Protein AF-A0A0N1IIB3-F1 (afdb_monomer)

Secondary structure (DSSP, 8-state):
---TTTS-TTTT-S-HHHHHHHHHHHS-HHHHHHHHHHHHHH--HHHHHHHHHHHHHGGGGTTS-HHHHHHHHHHHHHHHHHHSS--PPPPP-PPPPHHHHHHHHHHHHHHHHHHTTS--

Organism: Leptomonas seymouri (NCBI:txid5684)

Foldseek 3Di:
DDDCVVVCVLPPPPCSPVVVVVVLVPDDPVVVVVVVVVCVVVDDVVVVVLVVLCVVQLQLVPVDDPVVSVVVSVVQVVCCVVPVDGPRDDRDPDDDDPVVVVVVVVVVVVVVVVVVVPPD

Sequence (120 aa):
MKQLSKSGTLKGDRSPAKTAAKLYRQLSTPEKKVLEKRAQRVSYPALDAYNRFQKEYAHRFVHLSNKNRQREVAKLWAELKKNGTVKIPKSAKTPKSANHKIKKAAGKVTKAKKVKKTHK

pLDDT: mean 74.05, std 14.13, range [37.84, 90.31]

InterPro domains:
  IPR052695 Kinetoplast-associated DNA-binding [PTHR37564] (1-117)

Structure (mmCIF, N/CA/C/O backbone):
data_AF-A0A0N1IIB3-F1
#
_entry.id   AF-A0A0N1IIB3-F1
#
loop_
_atom_site.group_PDB
_atom_site.id
_atom_site.type_symbol
_atom_site.label_atom_id
_atom_site.label_alt_id
_atom_site.label_comp_id
_atom_site.label_asym_id
_atom_site.label_entity_id
_atom_site.label_seq_id
_atom_site.pdbx_PDB_ins_code
_atom_site.Cartn_x
_atom_site.Cartn_y
_atom_site.Cartn_z
_atom_site.occupancy
_atom_site.B_iso_or_equiv
_atom_site.auth_seq_id
_atom_site.auth_comp_id
_atom_site.auth_asym_id
_atom_site.auth_atom_id
_atom_site.pdbx_PDB_model_num
ATOM 1 N N . MET A 1 1 ? -4.116 4.360 25.523 1.00 53.47 1 MET A N 1
ATOM 2 C CA . MET A 1 1 ? -4.237 3.393 24.403 1.00 53.47 1 MET A CA 1
ATOM 3 C C . MET A 1 1 ? -3.468 2.112 24.722 1.00 53.47 1 MET A C 1
ATOM 5 O O . MET A 1 1 ? -2.254 2.074 24.541 1.00 53.47 1 MET A O 1
ATOM 9 N N . LYS A 1 2 ? -4.145 1.072 25.231 1.00 59.25 2 LYS A N 1
ATOM 10 C CA . LYS A 1 2 ? -3.525 -0.247 25.461 1.00 59.25 2 LYS A CA 1
ATOM 11 C C . LYS A 1 2 ? -3.234 -0.904 24.103 1.00 59.25 2 LYS A C 1
ATOM 13 O O . LYS A 1 2 ? -4.132 -1.041 23.279 1.00 59.25 2 LYS A O 1
ATOM 18 N N . GLN A 1 3 ? -1.980 -1.271 23.836 1.00 63.19 3 GLN A N 1
ATOM 19 C CA . GLN A 1 3 ? -1.632 -2.024 22.626 1.00 63.19 3 GLN A CA 1
ATOM 20 C C . GLN A 1 3 ? -2.104 -3.467 22.777 1.00 63.19 3 GLN A C 1
ATOM 22 O O . GLN A 1 3 ? -1.510 -4.201 23.557 1.00 63.19 3 GLN A O 1
ATOM 27 N N . LEU A 1 4 ? -3.104 -3.870 21.988 1.00 66.88 4 LEU A N 1
ATOM 28 C CA . LEU A 1 4 ? -3.676 -5.226 22.007 1.00 66.88 4 LEU A CA 1
ATOM 29 C C . LEU A 1 4 ? -2.629 -6.335 21.803 1.00 66.88 4 LEU A C 1
ATOM 31 O O . LEU A 1 4 ? -2.764 -7.422 22.358 1.00 66.88 4 LEU A O 1
ATOM 35 N N . SER A 1 5 ? -1.563 -6.052 21.045 1.00 63.50 5 SER A N 1
ATOM 36 C CA . SER A 1 5 ? -0.432 -6.969 20.857 1.00 63.50 5 SER A CA 1
ATOM 37 C C . SER A 1 5 ? 0.455 -7.106 22.097 1.00 63.50 5 SER A C 1
ATOM 39 O O . SER A 1 5 ? 1.009 -8.174 22.327 1.00 63.50 5 SER A O 1
ATOM 41 N N . LYS A 1 6 ? 0.584 -6.048 22.908 1.00 67.25 6 LYS A N 1
ATOM 42 C CA . LYS A 1 6 ? 1.390 -6.046 24.140 1.00 67.25 6 LYS A CA 1
ATOM 43 C C . LYS A 1 6 ? 0.597 -6.486 25.365 1.00 67.25 6 LYS A C 1
ATOM 45 O O . LYS A 1 6 ? 1.179 -7.012 26.301 1.00 67.25 6 LYS A O 1
ATOM 50 N N . SER A 1 7 ? -0.718 -6.288 25.366 1.00 68.50 7 SER A N 1
ATOM 51 C CA . SER A 1 7 ? -1.592 -6.656 26.483 1.00 68.50 7 SER A CA 1
ATOM 52 C C . SER A 1 7 ? -1.993 -8.133 26.491 1.00 68.50 7 SER A C 1
ATOM 54 O O . SER A 1 7 ? -2.776 -8.527 27.347 1.00 68.50 7 SER A O 1
ATOM 56 N N . GLY A 1 8 ? -1.523 -8.941 25.530 1.00 67.44 8 GLY A N 1
ATOM 57 C CA . GLY A 1 8 ? -1.809 -10.380 25.464 1.00 67.44 8 GLY A CA 1
ATOM 58 C C . GLY A 1 8 ? -3.288 -10.728 25.262 1.00 67.44 8 GLY A C 1
ATOM 59 O O . GLY A 1 8 ? -3.647 -11.894 25.292 1.00 67.44 8 GLY A O 1
ATOM 60 N N . THR A 1 9 ? -4.150 -9.742 25.014 1.00 68.44 9 THR A N 1
ATOM 61 C CA . THR A 1 9 ? -5.617 -9.889 24.997 1.00 68.44 9 THR A CA 1
ATOM 62 C C . THR A 1 9 ? -6.117 -10.721 23.816 1.00 68.44 9 THR A C 1
ATOM 64 O O . THR A 1 9 ? -7.232 -11.219 23.834 1.00 68.44 9 THR A O 1
ATOM 67 N N . LEU A 1 10 ? -5.284 -10.867 22.785 1.00 69.38 10 LEU A N 1
ATOM 68 C CA . LEU A 1 10 ? -5.540 -11.704 21.611 1.00 69.38 10 LEU A CA 1
ATOM 69 C C . LEU A 1 10 ? -4.805 -13.055 21.683 1.00 69.38 10 LEU A C 1
ATOM 71 O O . LEU A 1 10 ? -4.894 -13.854 20.752 1.00 69.38 10 LEU A O 1
ATOM 75 N N . LYS A 1 11 ? -4.036 -13.312 22.751 1.00 71.69 11 LYS A N 1
ATOM 76 C CA . LYS A 1 11 ? -3.262 -14.545 22.920 1.00 71.69 11 LYS A CA 1
ATOM 77 C C . LYS A 1 11 ? -4.209 -15.658 23.378 1.00 71.69 11 LYS A C 1
ATOM 79 O O . LYS A 1 11 ? -4.815 -15.550 24.435 1.00 71.69 11 LYS A O 1
ATOM 84 N N . GLY A 1 12 ? -4.332 -16.714 22.574 1.00 74.19 12 GLY A N 1
ATOM 85 C CA . GLY A 1 12 ? -5.238 -17.842 22.837 1.00 74.19 12 GLY A CA 1
ATOM 86 C C . GLY A 1 12 ? -6.628 -17.707 22.208 1.00 74.19 12 GLY A C 1
ATOM 87 O O . GLY A 1 12 ? -7.427 -18.635 22.295 1.00 74.19 12 GLY A O 1
ATOM 88 N N . ASP A 1 13 ? -6.914 -16.593 21.531 1.00 79.62 13 ASP A N 1
ATOM 89 C CA . ASP A 1 13 ? -8.152 -16.444 20.772 1.00 79.62 13 ASP A CA 1
ATOM 90 C C . ASP A 1 13 ? -8.103 -17.309 19.499 1.00 79.62 13 ASP A C 1
ATOM 92 O O . ASP A 1 13 ? -7.117 -17.298 18.759 1.00 79.62 13 ASP A O 1
ATOM 96 N N . ARG A 1 14 ? -9.185 -18.046 19.220 1.00 79.69 14 ARG A N 1
ATOM 97 C CA . ARG A 1 14 ? -9.335 -18.837 17.986 1.00 79.69 14 ARG A CA 1
ATOM 98 C C . ARG A 1 14 ? -9.465 -17.950 16.750 1.00 79.69 14 ARG A C 1
ATOM 100 O O . ARG A 1 14 ? -9.160 -18.397 15.647 1.00 79.69 14 ARG A O 1
ATOM 107 N N . SER A 1 15 ? -9.935 -16.709 16.905 1.00 81.75 15 SER A N 1
ATOM 108 C CA . SER A 1 15 ? -10.118 -15.780 15.783 1.00 81.75 15 SER A CA 1
ATOM 109 C C . SER A 1 15 ? -9.670 -14.350 16.115 1.00 81.75 15 SER A C 1
ATOM 111 O O . SER A 1 15 ? -10.477 -13.416 16.086 1.00 81.75 15 SER A O 1
ATOM 113 N N . PRO A 1 16 ? -8.363 -14.133 16.348 1.00 82.06 16 PRO A N 1
ATOM 114 C CA . PRO A 1 16 ? -7.839 -12.863 16.853 1.00 82.06 16 PRO A CA 1
ATOM 115 C C . PRO A 1 16 ? -8.140 -11.682 15.919 1.00 82.06 16 PRO A C 1
ATOM 117 O O . PRO A 1 16 ? -8.376 -10.565 16.376 1.00 82.06 16 PRO A O 1
ATOM 120 N N . ALA A 1 17 ? -8.209 -11.924 14.605 1.00 84.19 17 ALA A N 1
ATOM 121 C CA . ALA A 1 17 ? -8.571 -10.903 13.623 1.00 84.19 17 ALA A CA 1
ATOM 122 C C . ALA A 1 17 ? -10.024 -10.411 13.776 1.00 84.19 17 ALA A C 1
ATOM 124 O O . ALA A 1 17 ? -10.281 -9.211 13.666 1.00 84.19 17 ALA A O 1
ATOM 125 N N . LYS A 1 18 ? -10.977 -11.313 14.059 1.00 86.56 18 LYS A N 1
ATOM 126 C CA . LYS A 1 18 ? -12.394 -10.954 14.243 1.00 86.56 18 LYS A CA 1
ATOM 127 C C . LYS A 1 18 ? -12.584 -10.143 15.522 1.00 86.56 18 LYS A C 1
ATOM 129 O O . LYS A 1 18 ? -13.263 -9.116 15.504 1.00 86.56 18 LYS A O 1
ATOM 134 N N . THR A 1 19 ? -11.938 -10.564 16.604 1.00 84.88 19 THR A N 1
ATOM 135 C CA . THR A 1 19 ? -11.983 -9.873 17.897 1.00 84.88 19 THR A CA 1
ATOM 136 C C . THR A 1 19 ? -11.336 -8.495 17.815 1.00 84.88 19 THR A C 1
ATOM 138 O O . THR A 1 19 ? -11.945 -7.509 18.226 1.00 84.88 19 THR A O 1
ATOM 141 N N . ALA A 1 20 ? -10.161 -8.381 17.187 1.00 85.12 20 ALA A N 1
ATOM 142 C CA . ALA A 1 20 ? -9.519 -7.090 16.948 1.00 85.12 20 ALA A CA 1
ATOM 143 C C . ALA A 1 20 ? -10.398 -6.147 16.106 1.00 85.12 20 ALA A C 1
ATOM 145 O O . ALA A 1 20 ? -10.523 -4.969 16.439 1.00 85.12 20 ALA A O 1
ATOM 146 N N . ALA A 1 21 ? -11.061 -6.654 15.059 1.00 86.75 21 ALA A N 1
ATOM 147 C CA . ALA A 1 21 ? -11.981 -5.857 14.246 1.00 86.75 21 ALA A CA 1
ATOM 148 C C . ALA A 1 21 ? -13.204 -5.374 15.045 1.00 86.75 21 ALA A C 1
ATOM 150 O O . ALA A 1 21 ? -13.624 -4.225 14.891 1.00 86.75 21 ALA A O 1
ATOM 151 N N . LYS A 1 22 ? -13.761 -6.221 15.922 1.00 88.38 22 LYS A N 1
ATOM 152 C CA . LYS A 1 22 ? -14.863 -5.848 16.821 1.00 88.38 22 LYS A CA 1
ATOM 153 C C . LYS A 1 22 ? -14.442 -4.728 17.775 1.00 88.38 22 LYS A C 1
ATOM 155 O O . LYS A 1 22 ? -15.122 -3.706 17.837 1.00 88.38 22 LYS A O 1
ATOM 160 N N . LEU A 1 23 ? -13.297 -4.887 18.439 1.00 87.00 23 LEU A N 1
ATOM 161 C CA . LEU A 1 23 ? -12.747 -3.885 19.358 1.00 87.00 23 LEU A CA 1
ATOM 162 C C . LEU A 1 23 ? -12.455 -2.563 18.642 1.00 87.00 23 LEU A C 1
ATOM 164 O O . LEU A 1 23 ? -12.794 -1.499 19.145 1.00 87.00 23 LEU A O 1
ATOM 168 N N . TYR A 1 24 ? -11.896 -2.619 17.432 1.00 88.50 24 TYR A N 1
ATOM 169 C CA . TYR A 1 24 ? -11.634 -1.423 16.635 1.00 88.50 24 TYR A CA 1
ATOM 170 C C . TYR A 1 24 ? -12.915 -0.650 16.290 1.00 88.50 24 TYR A C 1
ATOM 172 O O . TYR A 1 24 ? -12.935 0.579 16.353 1.00 88.50 24 TYR A O 1
ATOM 180 N N . ARG A 1 25 ? -14.010 -1.347 15.956 1.00 89.44 25 ARG A N 1
ATOM 181 C CA . ARG A 1 25 ? -15.300 -0.699 15.660 1.00 89.44 25 ARG A CA 1
ATOM 182 C C . ARG A 1 25 ? -15.865 0.040 16.873 1.00 89.44 25 ARG A C 1
ATOM 184 O O . ARG A 1 25 ? -16.420 1.120 16.681 1.00 89.44 25 ARG A O 1
ATOM 191 N N . GLN A 1 26 ? -15.664 -0.509 18.071 1.00 90.31 26 GLN A N 1
ATOM 192 C CA . GLN A 1 26 ? -16.119 0.047 19.350 1.00 90.31 26 GLN A CA 1
ATOM 193 C C . GLN A 1 26 ? -15.310 1.263 19.832 1.00 90.31 26 GLN A C 1
ATOM 195 O O . GLN A 1 26 ? -15.769 1.963 20.728 1.00 90.31 26 GLN A O 1
ATOM 200 N N . LEU A 1 27 ? -14.138 1.541 19.249 1.00 88.38 27 LEU A N 1
ATOM 201 C CA . LEU A 1 27 ? -13.350 2.725 19.602 1.00 88.38 27 LEU A CA 1
ATOM 202 C C . LEU A 1 27 ? -14.072 4.022 19.232 1.00 88.38 27 LEU A C 1
ATOM 204 O O . LEU A 1 27 ? -14.720 4.131 18.180 1.00 88.38 27 LEU A O 1
ATOM 208 N N . SER A 1 28 ? -13.859 5.039 20.061 1.00 89.75 28 SER A N 1
ATOM 209 C CA . SER A 1 28 ? -14.322 6.396 19.796 1.00 89.75 28 SER A CA 1
ATOM 210 C C . SER A 1 28 ? -13.565 7.032 18.617 1.00 89.75 28 SER A C 1
ATOM 212 O O . SER A 1 28 ? -12.440 6.651 18.275 1.00 89.75 28 SER A O 1
ATOM 214 N N . THR A 1 29 ? -14.167 8.032 17.969 1.00 89.50 29 THR A N 1
ATOM 215 C CA . THR A 1 29 ? -13.540 8.800 16.877 1.00 89.50 29 THR A CA 1
ATOM 216 C C . THR A 1 29 ? -12.146 9.360 17.217 1.00 89.50 29 THR A C 1
ATOM 218 O O . THR A 1 29 ? -11.245 9.216 16.383 1.00 89.50 29 THR A O 1
ATOM 221 N N . PRO A 1 30 ? -11.894 9.970 18.398 1.00 89.19 30 PRO A N 1
ATOM 222 C CA . PRO A 1 30 ? -10.553 10.450 18.739 1.00 89.19 30 PRO A CA 1
ATOM 223 C C . PRO A 1 30 ? -9.532 9.311 18.856 1.00 89.19 30 PRO A C 1
ATOM 225 O O . PRO A 1 30 ? -8.402 9.447 18.388 1.00 89.19 30 PRO A O 1
ATOM 228 N N . GLU A 1 31 ? -9.925 8.160 19.399 1.00 87.19 31 GLU A N 1
ATOM 229 C CA . GLU A 1 31 ? -9.050 6.991 19.500 1.00 87.19 31 GLU A CA 1
ATOM 230 C C . GLU A 1 31 ? -8.711 6.411 18.122 1.00 87.19 31 GLU A C 1
ATOM 232 O O . GLU A 1 31 ? -7.545 6.120 17.836 1.00 87.19 31 GLU A O 1
ATOM 237 N N . LYS A 1 32 ? -9.700 6.317 17.228 1.00 89.69 32 LYS A N 1
ATOM 238 C CA . LYS A 1 32 ? -9.478 5.897 15.836 1.00 89.69 32 LYS A CA 1
ATOM 239 C C . LYS A 1 32 ? -8.468 6.806 15.133 1.00 89.69 32 LYS A C 1
ATOM 241 O O . LYS A 1 32 ? -7.507 6.297 14.558 1.00 89.69 32 LYS A O 1
ATOM 246 N N . LYS A 1 33 ? -8.586 8.132 15.288 1.00 87.94 33 LYS A N 1
ATOM 247 C CA . LYS A 1 33 ? -7.627 9.099 14.717 1.00 87.94 33 LYS A CA 1
ATOM 248 C C . LYS A 1 33 ? -6.199 8.905 15.232 1.00 87.94 33 LYS A C 1
ATOM 250 O O . LYS A 1 33 ? -5.242 9.063 14.475 1.00 87.94 33 LYS A O 1
ATOM 255 N N . VAL A 1 34 ? -6.019 8.558 16.508 1.00 88.50 34 VAL A N 1
ATOM 256 C CA . VAL A 1 34 ? -4.683 8.271 17.062 1.00 88.50 34 VAL A CA 1
ATOM 257 C C . VAL A 1 34 ? -4.078 7.019 16.420 1.00 88.50 34 VAL A C 1
ATOM 259 O O . VAL A 1 34 ? -2.889 7.013 16.087 1.00 88.50 34 VAL A O 1
ATOM 262 N N . LEU A 1 35 ? -4.883 5.973 16.205 1.00 86.62 35 LEU A N 1
ATOM 263 C CA . LEU A 1 35 ? -4.433 4.766 15.507 1.00 86.62 35 LEU A CA 1
ATOM 264 C C . LEU A 1 35 ? -4.093 5.044 14.045 1.00 86.62 35 LEU A C 1
ATOM 266 O O . LEU A 1 35 ? -3.059 4.574 13.581 1.00 86.62 35 LEU A O 1
ATOM 270 N N . GLU A 1 36 ? -4.900 5.839 13.347 1.00 86.50 36 GLU A N 1
ATOM 271 C CA . GLU A 1 36 ? -4.636 6.250 11.965 1.00 86.50 36 GLU A CA 1
ATOM 272 C C . GLU A 1 36 ? -3.327 7.030 11.847 1.00 86.50 36 GLU A C 1
ATOM 274 O O . GLU A 1 36 ? -2.474 6.668 11.040 1.00 86.50 36 GLU A O 1
ATOM 279 N N . LYS A 1 37 ? -3.103 8.034 12.705 1.00 86.12 37 LYS A N 1
ATOM 280 C CA . LYS A 1 37 ? -1.836 8.788 12.735 1.00 86.12 37 LYS A CA 1
ATOM 281 C C . LYS A 1 37 ? -0.637 7.877 12.973 1.00 86.12 37 LYS A C 1
ATOM 283 O O . LYS A 1 37 ? 0.416 8.043 12.364 1.00 86.12 37 LYS A O 1
ATOM 288 N N . ARG A 1 38 ? -0.778 6.893 13.863 1.00 83.81 38 ARG A N 1
ATOM 289 C CA . ARG A 1 38 ? 0.283 5.915 14.114 1.00 83.81 38 ARG A CA 1
ATOM 290 C C . ARG A 1 38 ? 0.498 4.994 12.914 1.00 83.81 38 ARG A C 1
ATOM 292 O O . ARG A 1 38 ? 1.644 4.727 12.566 1.00 83.81 38 ARG A O 1
ATOM 299 N N . ALA A 1 39 ? -0.576 4.537 12.280 1.00 83.94 39 ALA A N 1
ATOM 300 C CA . ALA A 1 39 ? -0.504 3.732 11.071 1.00 83.94 39 ALA A CA 1
ATOM 301 C C . ALA A 1 39 ? 0.174 4.508 9.939 1.00 83.94 39 ALA A C 1
ATOM 303 O O . ALA A 1 39 ? 1.025 3.944 9.268 1.00 83.94 39 ALA A O 1
ATOM 304 N N . GLN A 1 40 ? -0.094 5.803 9.777 1.00 80.06 40 GLN A N 1
ATOM 305 C CA . GLN A 1 40 ? 0.578 6.662 8.794 1.00 80.06 40 GLN A CA 1
ATOM 306 C C . GLN A 1 40 ? 2.083 6.835 9.048 1.00 80.06 40 GLN A C 1
ATOM 308 O O . GLN A 1 40 ? 2.825 7.057 8.102 1.00 80.06 40 GLN A O 1
ATOM 313 N N . ARG A 1 41 ? 2.550 6.734 10.302 1.00 79.94 41 ARG A N 1
ATOM 314 C CA . ARG A 1 41 ? 3.989 6.780 10.631 1.00 79.94 41 ARG A CA 1
ATOM 315 C C . ARG A 1 41 ? 4.721 5.475 10.320 1.00 79.94 41 ARG A C 1
ATOM 317 O O . ARG A 1 41 ? 5.918 5.497 10.070 1.00 79.94 41 ARG A O 1
ATOM 324 N N . VAL A 1 42 ? 4.021 4.346 10.416 1.00 79.44 42 VAL A N 1
ATOM 325 C CA . VAL A 1 42 ? 4.602 3.005 10.230 1.00 79.44 42 VAL A CA 1
ATOM 326 C C . VAL A 1 42 ? 4.436 2.525 8.791 1.00 79.44 42 VAL A C 1
ATOM 328 O O . VAL A 1 42 ? 5.334 1.913 8.224 1.00 79.44 42 VAL A O 1
ATOM 331 N N . SER A 1 43 ? 3.272 2.780 8.203 1.00 74.25 43 SER A N 1
ATOM 332 C CA . SER A 1 43 ? 3.019 2.519 6.794 1.00 74.25 43 SER A CA 1
ATOM 333 C C . SER A 1 43 ? 3.624 3.634 5.957 1.00 74.25 43 SER A C 1
ATOM 335 O O . SER A 1 43 ? 3.680 4.783 6.384 1.00 74.25 43 SER A O 1
ATOM 337 N N . TYR A 1 44 ? 4.057 3.295 4.748 1.00 79.06 44 TYR A N 1
ATOM 338 C CA . TYR A 1 44 ? 4.5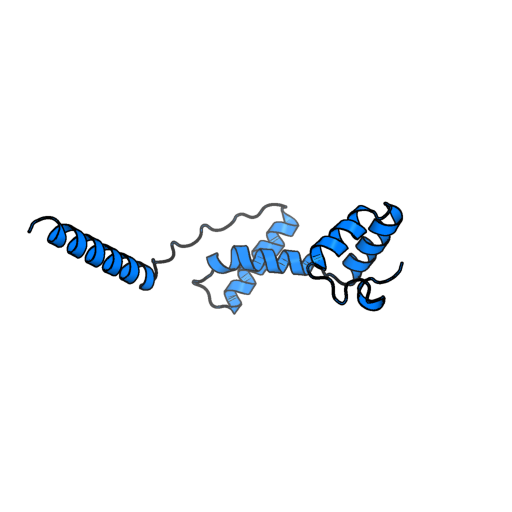01 4.274 3.768 1.00 79.06 44 TYR A CA 1
ATOM 339 C C . TYR A 1 44 ? 3.526 4.227 2.580 1.00 79.06 44 TYR A C 1
ATOM 341 O O . TYR A 1 44 ? 3.775 3.517 1.600 1.00 79.06 44 TYR A O 1
ATOM 349 N N . PRO A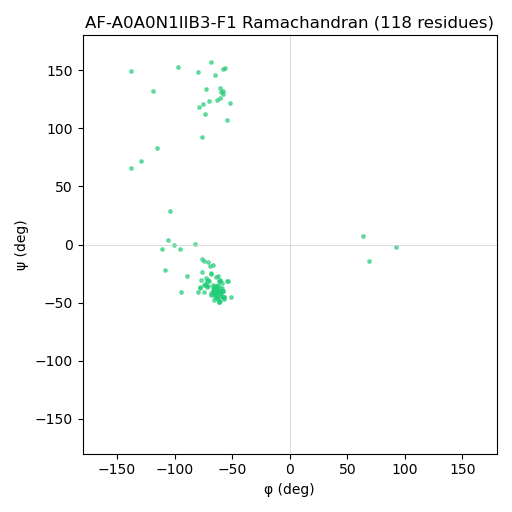 1 45 ? 2.369 4.923 2.675 1.00 75.69 45 PRO A N 1
ATOM 350 C CA . PRO A 1 45 ? 1.259 4.760 1.735 1.00 75.69 45 PRO A CA 1
ATOM 351 C C . PRO A 1 45 ? 1.656 5.060 0.290 1.00 75.69 45 PRO A C 1
ATOM 353 O O . PRO A 1 45 ? 1.167 4.415 -0.632 1.00 75.69 45 PRO A O 1
ATOM 356 N N . ALA A 1 46 ? 2.584 6.000 0.091 1.00 77.25 46 ALA A N 1
ATOM 357 C CA . ALA A 1 46 ? 3.092 6.366 -1.226 1.00 77.25 46 ALA A CA 1
ATOM 358 C C . ALA A 1 46 ? 3.828 5.208 -1.922 1.00 77.25 46 ALA A C 1
ATOM 360 O O . ALA A 1 46 ? 3.662 5.013 -3.127 1.00 77.25 46 ALA A O 1
ATOM 361 N N . LEU A 1 47 ? 4.611 4.423 -1.177 1.00 82.06 47 LEU A N 1
ATOM 362 C CA . LEU A 1 47 ? 5.304 3.255 -1.721 1.00 82.06 47 LEU A CA 1
ATOM 363 C C . LEU A 1 47 ? 4.366 2.071 -1.891 1.00 82.06 47 LEU A C 1
ATOM 365 O O . LEU A 1 47 ? 4.491 1.363 -2.879 1.00 82.06 47 LEU A O 1
ATOM 369 N N . ASP A 1 48 ? 3.408 1.865 -0.985 1.00 84.31 48 ASP A N 1
ATOM 370 C CA . ASP A 1 48 ? 2.417 0.801 -1.173 1.00 84.31 48 ASP A CA 1
ATOM 371 C C . ASP A 1 48 ? 1.551 1.065 -2.415 1.00 84.31 48 ASP A C 1
ATOM 373 O O . ASP A 1 48 ? 1.343 0.170 -3.233 1.00 84.31 48 ASP A O 1
ATOM 377 N N . ALA A 1 49 ? 1.139 2.317 -2.632 1.00 84.56 49 ALA A N 1
ATOM 378 C CA . ALA A 1 49 ? 0.447 2.725 -3.852 1.00 84.56 49 ALA A CA 1
ATOM 379 C C . ALA A 1 49 ? 1.304 2.474 -5.105 1.00 84.56 49 ALA A C 1
ATOM 381 O O . ALA A 1 49 ? 0.814 1.900 -6.079 1.00 84.56 49 ALA A O 1
ATOM 382 N N . TYR A 1 50 ? 2.596 2.816 -5.062 1.00 85.62 50 TYR A N 1
ATOM 383 C CA . TYR A 1 50 ? 3.519 2.527 -6.160 1.00 85.62 50 TYR A CA 1
ATOM 384 C C . TYR A 1 50 ? 3.721 1.020 -6.381 1.00 85.62 50 TYR A C 1
ATOM 386 O O . TYR A 1 50 ? 3.703 0.560 -7.516 1.00 85.62 50 TYR A O 1
ATOM 394 N N . ASN A 1 51 ? 3.842 0.219 -5.323 1.00 87.88 51 ASN A N 1
ATOM 395 C CA . ASN A 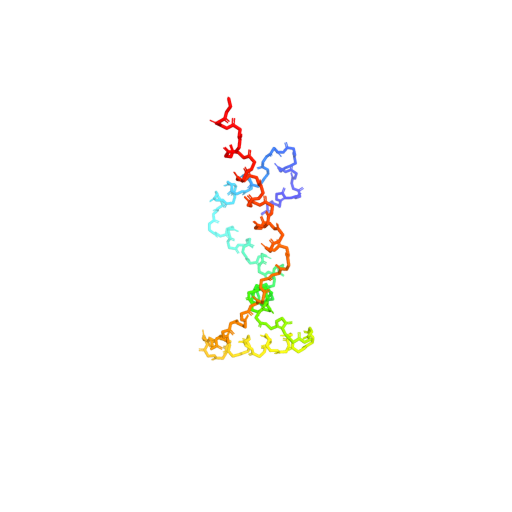1 51 ? 4.006 -1.232 -5.421 1.00 87.88 51 ASN A CA 1
ATOM 396 C C . ASN A 1 51 ? 2.756 -1.909 -6.000 1.00 87.88 51 ASN A C 1
ATOM 398 O O . ASN A 1 51 ? 2.866 -2.845 -6.796 1.00 87.88 51 ASN A O 1
ATOM 402 N N . ARG A 1 52 ? 1.559 -1.439 -5.628 1.00 86.62 52 ARG A N 1
ATOM 403 C CA . ARG A 1 52 ? 0.296 -1.882 -6.240 1.00 86.62 52 ARG A CA 1
ATOM 404 C C . ARG A 1 52 ? 0.268 -1.538 -7.725 1.00 86.62 52 ARG A C 1
ATOM 406 O O . ARG A 1 52 ? 0.022 -2.422 -8.541 1.00 86.62 52 ARG A O 1
ATOM 413 N N . PHE A 1 53 ? 0.639 -0.307 -8.071 1.00 86.62 53 PHE A N 1
ATOM 414 C CA . PHE A 1 53 ? 0.772 0.124 -9.460 1.00 86.62 53 PHE A CA 1
ATOM 415 C C . PHE A 1 53 ? 1.773 -0.750 -10.232 1.00 86.62 53 PHE A C 1
ATOM 417 O O . PHE A 1 53 ? 1.479 -1.255 -11.311 1.00 86.62 53 PHE A O 1
ATOM 424 N N . GLN A 1 54 ? 2.938 -1.046 -9.660 1.00 87.69 54 GLN A N 1
ATOM 425 C CA . GLN A 1 54 ? 3.899 -1.944 -10.292 1.00 87.69 54 GLN A CA 1
ATOM 426 C C . GLN A 1 54 ? 3.305 -3.330 -10.564 1.00 87.69 54 GLN A C 1
ATOM 428 O O . GLN A 1 54 ? 3.454 -3.833 -11.674 1.00 87.69 54 GLN A O 1
ATOM 433 N N . LYS A 1 55 ? 2.587 -3.938 -9.613 1.00 86.38 55 LYS A N 1
ATOM 434 C CA . LYS A 1 55 ? 1.941 -5.249 -9.823 1.00 86.38 55 LYS A CA 1
ATOM 435 C C . LYS A 1 55 ? 0.926 -5.221 -10.969 1.00 86.38 55 LYS A C 1
ATOM 437 O O . LYS A 1 55 ? 0.883 -6.150 -11.777 1.00 86.38 55 LYS A O 1
ATOM 442 N N . GLU A 1 56 ? 0.148 -4.150 -11.071 1.00 86.62 56 GLU A N 1
ATOM 443 C CA . GLU A 1 56 ? -0.878 -3.999 -12.104 1.00 86.62 56 GLU A CA 1
ATOM 444 C C . GLU A 1 56 ? -0.314 -3.711 -13.495 1.00 86.62 56 GLU A C 1
ATOM 446 O O . GLU A 1 56 ? -0.881 -4.171 -14.479 1.00 86.62 56 GLU A O 1
ATOM 451 N N . TYR A 1 57 ? 0.793 -2.979 -13.618 1.00 83.69 57 TYR A N 1
ATOM 452 C CA . TYR A 1 57 ? 1.275 -2.514 -14.925 1.00 83.69 57 TYR A CA 1
ATOM 453 C C . TYR A 1 57 ? 2.539 -3.233 -15.409 1.00 83.69 57 TYR A C 1
ATOM 455 O O . TYR A 1 57 ? 2.760 -3.327 -16.617 1.00 83.69 57 TYR A O 1
ATOM 463 N N . ALA A 1 58 ? 3.335 -3.832 -14.517 1.00 82.19 58 ALA A N 1
ATOM 464 C CA . ALA A 1 58 ? 4.582 -4.505 -14.893 1.00 82.19 58 ALA A CA 1
ATOM 465 C C . ALA A 1 58 ? 4.365 -5.689 -15.847 1.00 82.19 58 ALA A C 1
ATOM 467 O O . ALA A 1 58 ? 5.212 -5.947 -16.704 1.00 82.19 58 ALA A O 1
ATOM 468 N N . HIS A 1 59 ? 3.229 -6.389 -15.756 1.00 82.31 59 HIS A N 1
ATOM 469 C CA . HIS A 1 59 ? 2.927 -7.513 -16.649 1.00 82.31 59 HIS A CA 1
ATOM 470 C C . HIS A 1 59 ? 2.719 -7.086 -18.116 1.00 82.31 59 HIS A C 1
ATOM 472 O O . HIS A 1 59 ? 2.792 -7.916 -19.021 1.00 82.31 59 HIS A O 1
ATOM 478 N N . ARG A 1 60 ? 2.476 -5.798 -18.385 1.00 80.94 60 ARG A N 1
ATOM 479 C CA . ARG A 1 60 ? 2.314 -5.277 -19.753 1.00 80.94 60 ARG A CA 1
ATOM 480 C C . ARG A 1 60 ? 3.653 -5.136 -20.478 1.00 80.94 60 ARG A C 1
ATOM 482 O O . ARG A 1 60 ? 3.716 -5.231 -21.700 1.00 80.94 60 ARG A O 1
ATOM 489 N N . PHE A 1 61 ? 4.733 -5.008 -19.714 1.00 81.69 61 PHE A N 1
ATOM 490 C CA . PHE A 1 61 ? 6.104 -4.818 -20.189 1.00 81.69 61 PHE A CA 1
ATOM 491 C C . PHE A 1 61 ? 6.940 -6.097 -20.085 1.00 81.69 61 PHE A C 1
ATOM 493 O O . PHE A 1 61 ? 8.158 -6.047 -19.906 1.00 81.69 61 PHE A O 1
ATOM 500 N N . VAL A 1 62 ? 6.295 -7.266 -20.170 1.00 83.06 62 VAL A N 1
ATOM 501 C CA . VAL A 1 62 ? 6.982 -8.565 -20.059 1.00 83.06 62 VAL A CA 1
ATOM 502 C C . VAL A 1 62 ? 8.010 -8.777 -21.175 1.00 83.06 62 VAL A C 1
ATOM 504 O O . VAL A 1 62 ? 9.016 -9.441 -20.955 1.00 83.06 62 VAL A O 1
ATOM 507 N N . HIS A 1 63 ? 7.792 -8.142 -22.326 1.00 82.69 63 HIS A N 1
ATOM 508 C CA . HIS A 1 63 ? 8.686 -8.149 -23.484 1.00 82.69 63 HIS A CA 1
ATOM 509 C C . HIS A 1 63 ? 9.983 -7.345 -23.279 1.00 82.69 63 HIS A C 1
ATOM 511 O O . HIS A 1 63 ? 10.922 -7.502 -24.052 1.00 82.69 63 HIS A O 1
ATOM 517 N N . LEU A 1 64 ? 10.054 -6.493 -22.251 1.00 83.38 64 LEU A N 1
ATOM 518 C CA . LEU A 1 64 ? 11.248 -5.719 -21.915 1.00 83.38 64 LEU A CA 1
ATOM 519 C C . LEU A 1 64 ? 12.055 -6.405 -20.806 1.00 83.38 64 LEU A C 1
ATOM 521 O O . LEU A 1 64 ? 11.499 -7.085 -19.932 1.00 83.38 64 LEU A O 1
ATOM 525 N N . SER A 1 65 ? 13.367 -6.145 -20.798 1.00 87.19 65 SER A N 1
ATOM 526 C CA . SER A 1 65 ? 14.249 -6.496 -19.680 1.00 87.19 65 SER A CA 1
ATOM 527 C C . SER A 1 65 ? 13.745 -5.871 -18.374 1.00 87.19 65 SER A C 1
ATOM 529 O O . SER A 1 65 ? 13.102 -4.818 -18.380 1.00 87.19 65 SER A O 1
ATOM 531 N N . ASN A 1 66 ? 14.040 -6.494 -17.230 1.00 84.81 66 ASN A N 1
ATOM 532 C CA . ASN A 1 66 ? 13.491 -6.057 -15.940 1.00 84.81 66 ASN A CA 1
ATOM 533 C C . ASN A 1 66 ? 13.858 -4.594 -15.605 1.00 84.81 66 ASN A C 1
ATOM 535 O O . ASN A 1 66 ? 13.022 -3.824 -15.136 1.00 84.81 66 ASN A O 1
ATOM 539 N N . LYS A 1 67 ? 15.084 -4.177 -15.950 1.00 87.75 67 LYS A N 1
ATOM 540 C CA . LYS A 1 67 ? 15.562 -2.794 -15.787 1.00 87.75 67 LYS A CA 1
ATOM 541 C C . LYS A 1 67 ? 14.751 -1.803 -16.629 1.00 87.75 67 LYS A C 1
ATOM 543 O O . LYS A 1 67 ? 14.354 -0.752 -16.132 1.00 87.75 67 LYS A O 1
ATOM 548 N N . ASN A 1 68 ? 14.465 -2.146 -17.885 1.00 87.00 68 ASN A N 1
ATOM 549 C CA . ASN A 1 68 ? 13.682 -1.289 -18.779 1.00 87.00 68 ASN A CA 1
ATOM 550 C C . ASN A 1 68 ? 12.203 -1.263 -18.375 1.00 87.00 68 ASN A C 1
ATOM 552 O O . ASN A 1 68 ? 11.583 -0.206 -18.378 1.00 87.00 68 ASN A O 1
ATOM 556 N N . ARG A 1 69 ? 11.664 -2.396 -17.916 1.00 86.62 69 ARG A N 1
ATOM 557 C CA . ARG A 1 69 ? 10.313 -2.500 -17.354 1.00 86.62 69 ARG A CA 1
ATOM 558 C C . ARG A 1 69 ? 10.105 -1.568 -16.165 1.00 86.62 69 ARG A C 1
ATOM 560 O O . ARG A 1 69 ? 9.107 -0.859 -16.121 1.00 86.62 69 ARG A O 1
ATOM 567 N N . GLN A 1 70 ? 11.042 -1.542 -15.219 1.00 87.06 70 GLN A N 1
ATOM 568 C CA . GLN A 1 70 ? 10.964 -0.633 -14.073 1.00 87.06 70 GLN A CA 1
ATOM 569 C C . GLN A 1 70 ? 10.992 0.839 -14.504 1.00 87.06 70 GLN A C 1
ATOM 571 O O . GLN A 1 70 ? 10.238 1.637 -13.953 1.00 87.06 70 GLN A O 1
ATOM 576 N N . ARG A 1 71 ? 11.806 1.193 -15.510 1.00 89.75 71 ARG A N 1
ATOM 577 C CA . ARG A 1 71 ? 11.865 2.560 -16.058 1.00 89.75 71 ARG A CA 1
ATOM 578 C C . ARG A 1 71 ? 10.542 2.988 -16.686 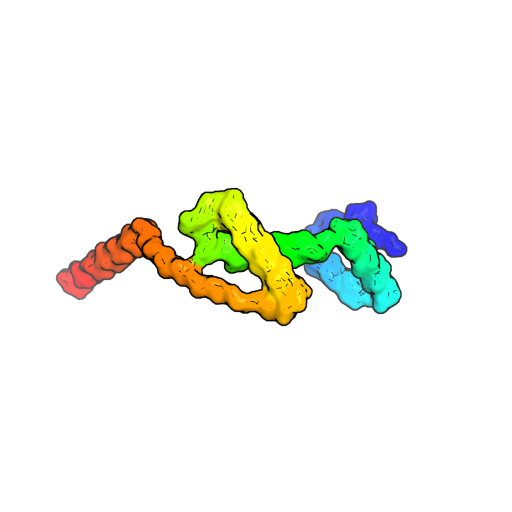1.00 89.75 71 ARG A C 1
ATOM 580 O O . ARG A 1 71 ? 10.070 4.078 -16.389 1.00 89.75 71 ARG A O 1
ATOM 587 N N . GLU A 1 72 ? 9.926 2.135 -17.499 1.00 87.25 72 GLU A N 1
ATOM 588 C CA . GLU A 1 72 ? 8.633 2.441 -18.127 1.00 87.25 72 GLU A CA 1
ATOM 589 C C . GLU A 1 72 ? 7.504 2.555 -17.097 1.00 87.25 72 GLU A C 1
ATOM 591 O O . GLU A 1 72 ? 6.703 3.487 -17.145 1.00 87.25 72 GLU A O 1
ATOM 596 N N . VAL A 1 73 ? 7.481 1.678 -16.089 1.00 87.94 73 VAL A N 1
ATOM 597 C CA . VAL A 1 73 ? 6.507 1.784 -14.992 1.00 87.94 73 VAL A CA 1
ATOM 598 C C . VAL A 1 73 ? 6.728 3.054 -14.160 1.00 87.94 73 VAL A C 1
ATOM 600 O O . VAL A 1 73 ? 5.758 3.703 -13.772 1.00 87.94 73 VAL A O 1
ATOM 603 N N . ALA A 1 74 ? 7.979 3.454 -13.921 1.00 87.12 74 ALA A N 1
ATOM 604 C CA . ALA A 1 74 ? 8.290 4.698 -13.220 1.00 87.12 74 ALA A CA 1
ATOM 605 C C . ALA A 1 74 ? 7.851 5.941 -14.015 1.00 87.12 74 ALA A C 1
ATOM 607 O O . ALA A 1 74 ? 7.302 6.871 -13.425 1.00 87.12 74 ALA A O 1
ATOM 608 N N . LYS A 1 75 ? 8.034 5.945 -15.344 1.00 88.81 75 LYS A N 1
ATOM 609 C CA . LYS A 1 75 ? 7.531 7.012 -16.227 1.00 88.81 75 LYS A CA 1
ATOM 610 C C . LYS A 1 75 ? 6.008 7.114 -16.168 1.00 88.81 75 LYS A C 1
ATOM 612 O O . LYS A 1 75 ? 5.493 8.190 -15.888 1.00 88.81 75 LYS A O 1
ATOM 617 N N . LEU A 1 76 ? 5.301 5.992 -16.318 1.00 87.19 76 LEU A N 1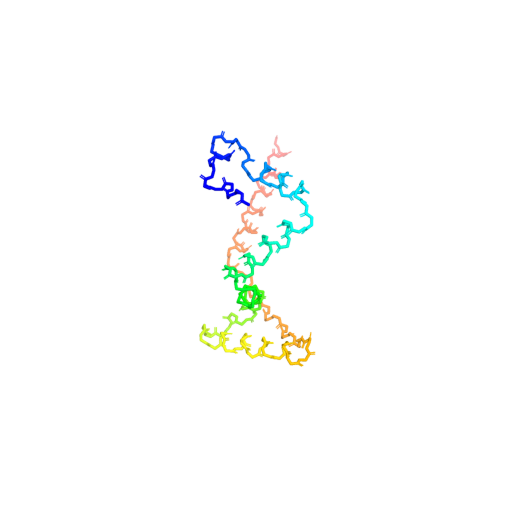
ATOM 618 C CA . LEU A 1 76 ? 3.837 5.945 -16.216 1.00 87.19 76 LEU A CA 1
ATOM 619 C C . LEU A 1 76 ? 3.331 6.449 -14.860 1.00 87.19 76 LEU A C 1
ATOM 621 O O . LEU A 1 76 ? 2.334 7.159 -14.787 1.00 87.19 76 LEU A O 1
ATOM 625 N N . TRP A 1 77 ? 4.024 6.101 -13.776 1.00 86.62 77 TRP A N 1
ATOM 626 C CA . TRP A 1 77 ? 3.685 6.593 -12.443 1.00 86.62 77 TRP A CA 1
ATOM 627 C C . TRP A 1 77 ? 3.894 8.106 -12.306 1.00 86.62 77 TRP A C 1
ATOM 629 O O . TRP A 1 77 ? 3.081 8.794 -11.688 1.00 86.62 77 TRP A O 1
ATOM 639 N N . ALA A 1 78 ? 4.965 8.643 -12.896 1.00 86.19 78 ALA A N 1
ATOM 640 C CA . ALA A 1 78 ? 5.214 10.080 -12.926 1.00 86.19 78 ALA A CA 1
ATOM 641 C C . ALA A 1 78 ? 4.165 10.827 -13.768 1.00 86.19 78 ALA A C 1
ATOM 643 O O . ALA A 1 78 ? 3.702 11.890 -13.358 1.00 86.19 78 ALA A O 1
ATOM 644 N N . GLU A 1 79 ? 3.746 10.259 -14.899 1.00 86.06 79 GLU A N 1
ATOM 645 C CA . GLU A 1 79 ? 2.658 10.793 -15.725 1.00 86.06 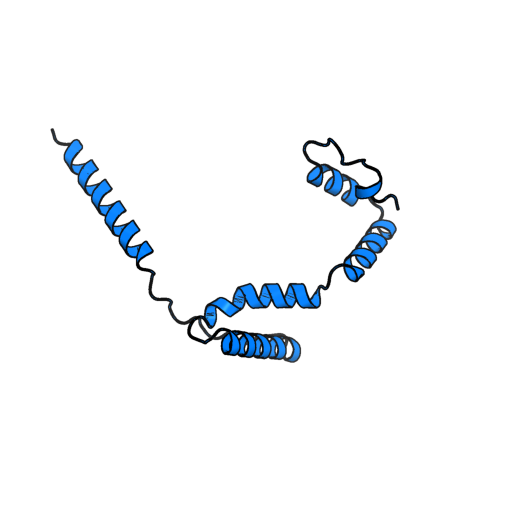79 GLU A CA 1
ATOM 646 C C . GLU A 1 79 ? 1.319 10.779 -14.982 1.00 86.06 79 GLU A C 1
ATOM 648 O O . GLU A 1 79 ? 0.615 11.787 -14.993 1.00 86.06 79 GLU A O 1
ATOM 653 N N . LEU A 1 80 ? 1.007 9.696 -14.257 1.00 84.81 80 LEU A N 1
ATOM 654 C CA . LEU A 1 80 ? -0.189 9.609 -13.411 1.00 84.81 80 LEU A CA 1
ATOM 655 C C . LEU A 1 80 ? -0.226 10.732 -12.376 1.00 84.81 80 LEU A C 1
ATOM 657 O O . LEU A 1 80 ? -1.258 11.366 -12.180 1.00 84.81 80 LEU A O 1
ATOM 661 N N . LYS A 1 81 ? 0.912 10.990 -11.722 1.00 81.81 81 LYS A N 1
ATOM 662 C CA . LYS A 1 81 ? 1.023 12.049 -10.715 1.00 81.81 81 LYS A CA 1
ATOM 663 C C . LYS A 1 81 ? 0.865 13.449 -11.300 1.00 81.81 81 LYS A C 1
ATOM 665 O O . LYS A 1 81 ? 0.340 14.314 -10.611 1.00 81.81 81 LYS A O 1
ATOM 670 N N . LYS A 1 82 ? 1.332 13.678 -12.529 1.00 82.50 82 LYS A N 1
ATOM 671 C CA . LYS A 1 82 ? 1.251 14.989 -13.189 1.00 82.50 82 LYS A CA 1
ATOM 672 C C . LYS A 1 82 ? -0.127 15.265 -13.788 1.00 82.50 82 LYS A C 1
ATOM 674 O O . LYS A 1 82 ? -0.622 16.375 -13.661 1.00 82.50 82 LYS A O 1
ATOM 679 N N . ASN A 1 83 ? -0.742 14.261 -14.412 1.00 77.81 83 ASN A N 1
ATOM 680 C CA . ASN A 1 83 ? -1.926 14.450 -15.256 1.00 77.81 83 ASN A CA 1
ATOM 681 C C . ASN A 1 83 ? -3.211 13.856 -14.653 1.00 77.81 83 ASN A C 1
ATOM 683 O O . ASN A 1 83 ? -4.272 13.941 -15.268 1.00 77.81 83 ASN A O 1
ATOM 687 N N . GLY A 1 84 ? -3.128 13.177 -13.503 1.00 67.94 84 GLY A N 1
ATOM 688 C CA . GLY A 1 84 ? -4.253 12.496 -12.843 1.00 67.94 84 GLY A CA 1
ATOM 689 C C . GLY A 1 84 ? -4.785 11.261 -13.584 1.00 67.94 84 GLY A C 1
ATOM 690 O O . GLY A 1 84 ? -5.510 10.453 -13.009 1.00 67.94 84 GLY A O 1
ATOM 691 N N . THR A 1 85 ? -4.405 11.076 -14.849 1.00 66.38 85 THR A N 1
ATOM 692 C CA . THR A 1 85 ? -4.806 9.968 -15.719 1.00 66.38 85 THR A CA 1
ATOM 693 C C . THR A 1 85 ? -3.605 9.474 -16.519 1.00 66.38 85 THR A C 1
ATOM 695 O O . THR A 1 85 ? -2.691 10.235 -16.836 1.00 66.38 85 THR A O 1
ATOM 698 N N . VAL A 1 86 ? -3.586 8.178 -16.837 1.00 65.81 86 VAL A N 1
ATOM 699 C CA . VAL A 1 86 ? -2.505 7.552 -17.608 1.00 65.81 86 VAL A CA 1
ATOM 700 C C . VAL A 1 86 ? -3.057 6.985 -18.900 1.00 65.81 86 VAL A C 1
ATOM 702 O O . VAL A 1 86 ? -4.041 6.245 -18.896 1.00 65.81 86 VAL A O 1
ATOM 705 N N . LYS A 1 87 ? -2.377 7.275 -20.012 1.00 62.06 87 LYS A N 1
ATOM 706 C CA . LYS A 1 87 ? -2.592 6.570 -21.278 1.00 62.06 87 LYS A CA 1
ATOM 707 C C . LYS A 1 87 ? -1.917 5.213 -21.183 1.00 62.06 87 LYS A C 1
ATOM 709 O O . LYS A 1 87 ? -0.725 5.066 -21.426 1.00 62.06 87 LYS A O 1
ATOM 714 N N . ILE A 1 88 ? -2.687 4.217 -20.768 1.00 59.88 88 ILE A N 1
ATOM 715 C CA . ILE A 1 88 ? -2.147 2.890 -20.525 1.00 59.88 88 ILE A CA 1
ATOM 716 C C . ILE A 1 88 ? -1.899 2.191 -21.870 1.00 59.88 88 ILE A C 1
ATOM 718 O O . ILE A 1 88 ? -2.861 1.965 -22.612 1.00 59.88 88 ILE A O 1
ATOM 722 N N . PRO A 1 89 ? -0.660 1.770 -22.185 1.00 62.06 89 PRO A N 1
ATOM 723 C CA . PRO A 1 89 ? -0.419 0.972 -23.377 1.00 62.06 89 PRO A CA 1
ATOM 724 C C . PRO A 1 89 ? -1.203 -0.351 -23.301 1.00 62.06 89 PRO A C 1
ATOM 726 O O . PRO A 1 89 ? -1.253 -1.029 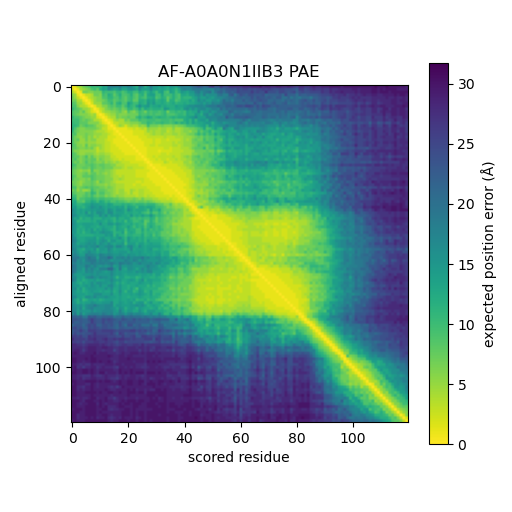-22.261 1.00 62.06 89 PRO A O 1
ATOM 729 N N . LYS A 1 90 ? -1.867 -0.708 -24.411 1.00 59.22 90 LYS A N 1
ATOM 730 C CA . LYS A 1 90 ? -2.571 -1.992 -24.563 1.00 59.22 90 LYS A CA 1
ATOM 731 C C . LYS A 1 90 ? -1.565 -3.121 -24.351 1.00 59.22 90 LYS A C 1
ATOM 733 O O . LYS A 1 90 ? -0.473 -3.089 -24.913 1.00 59.22 90 LYS A O 1
ATOM 738 N N . SER A 1 91 ? -1.921 -4.104 -23.521 1.00 56.38 91 SER A N 1
ATOM 739 C CA . SER A 1 91 ? -1.049 -5.252 -23.292 1.00 56.38 91 SER A CA 1
ATOM 740 C C . SER A 1 91 ? -0.798 -5.969 -24.618 1.00 56.38 91 SER A C 1
ATOM 742 O O . SER A 1 91 ? -1.728 -6.248 -25.381 1.00 56.38 91 SER A O 1
ATOM 744 N N . ALA A 1 92 ? 0.470 -6.262 -24.907 1.00 59.47 92 ALA A N 1
ATOM 745 C CA . ALA A 1 92 ? 0.797 -7.166 -25.996 1.00 59.47 92 ALA A CA 1
ATOM 746 C C . ALA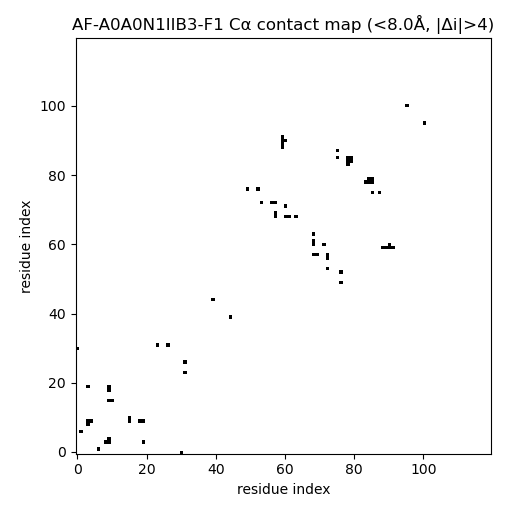 A 1 92 ? 0.110 -8.510 -25.708 1.00 59.47 92 ALA A C 1
ATOM 748 O O . ALA A 1 92 ? 0.206 -9.024 -24.590 1.00 59.47 92 ALA A O 1
ATOM 749 N N . LYS A 1 93 ? -0.619 -9.053 -26.694 1.00 53.91 93 LYS A N 1
ATOM 750 C CA . LYS A 1 93 ? -1.283 -10.358 -26.581 1.00 53.91 93 LYS A CA 1
ATOM 751 C C . LYS A 1 93 ? -0.228 -11.391 -26.192 1.00 53.91 93 LYS A C 1
ATOM 753 O O . LYS A 1 93 ? 0.610 -11.760 -27.009 1.00 53.91 93 LYS A O 1
ATOM 758 N N . THR A 1 94 ? -0.257 -11.847 -24.945 1.00 51.88 94 THR A N 1
ATOM 759 C CA . THR A 1 94 ? 0.624 -12.916 -24.488 1.00 51.88 94 THR A CA 1
ATOM 760 C C . THR A 1 94 ? 0.293 -14.181 -25.283 1.00 51.88 94 THR A C 1
ATOM 762 O O . THR A 1 94 ? -0.872 -14.599 -25.308 1.00 51.88 94 THR A O 1
ATOM 765 N N . PRO A 1 95 ? 1.267 -14.815 -25.962 1.00 54.88 95 PRO A N 1
ATOM 766 C CA . PRO A 1 95 ? 1.026 -16.114 -26.567 1.00 54.88 95 PRO A CA 1
ATOM 767 C C . PRO A 1 95 ? 0.653 -17.093 -25.447 1.00 54.88 95 PRO A C 1
ATOM 769 O O . PRO A 1 95 ? 1.346 -17.199 -24.434 1.00 54.88 95 PRO A O 1
ATOM 772 N N . LYS A 1 96 ? -0.494 -17.768 -25.598 1.00 54.66 96 LYS A N 1
ATOM 773 C CA . LYS A 1 96 ? -1.001 -18.745 -24.622 1.00 54.66 96 LYS A CA 1
ATOM 774 C C . LYS A 1 96 ? 0.105 -19.757 -24.316 1.00 54.66 96 LYS A C 1
ATOM 776 O O . LYS A 1 96 ? 0.586 -20.423 -25.232 1.00 54.66 96 LYS A O 1
ATOM 781 N N . SER A 1 97 ? 0.490 -19.865 -23.043 1.00 55.53 97 SER A N 1
ATOM 782 C CA . SER A 1 97 ? 1.576 -20.754 -22.623 1.00 55.53 97 SER A CA 1
ATOM 783 C C . SER A 1 97 ? 1.291 -22.207 -23.017 1.00 55.53 97 SER A C 1
ATOM 785 O O . SER A 1 97 ? 0.132 -22.634 -23.096 1.00 55.53 97 SER A O 1
ATOM 787 N N . ALA A 1 98 ? 2.351 -22.985 -23.249 1.00 57.84 98 ALA A N 1
ATOM 788 C CA . ALA A 1 98 ? 2.261 -24.400 -23.616 1.00 57.84 98 ALA A CA 1
ATOM 789 C C . ALA A 1 98 ? 1.404 -25.223 -22.627 1.00 57.84 98 ALA A C 1
ATOM 791 O O . ALA A 1 98 ? 0.657 -26.109 -23.043 1.00 57.84 98 ALA A O 1
ATOM 792 N N . ASN A 1 99 ? 1.380 -24.844 -21.344 1.00 54.16 99 ASN A N 1
ATOM 793 C CA . ASN A 1 99 ? 0.523 -25.454 -20.321 1.00 54.16 99 ASN A CA 1
ATOM 794 C C . ASN A 1 99 ? -0.982 -25.341 -20.618 1.00 54.16 99 ASN A C 1
ATOM 796 O O . ASN A 1 99 ? -1.758 -26.233 -20.269 1.00 54.16 99 ASN A O 1
ATOM 800 N N . HIS A 1 100 ? -1.419 -24.284 -21.308 1.00 56.25 100 HIS A N 1
ATOM 801 C CA . HIS A 1 100 ? -2.819 -24.149 -21.710 1.00 56.25 100 HIS A CA 1
ATOM 802 C C . HIS A 1 100 ? -3.187 -25.121 -22.850 1.00 56.25 100 HIS A C 1
ATOM 804 O O . HIS A 1 100 ? -4.340 -25.560 -22.939 1.00 56.25 100 HIS A O 1
ATOM 810 N N . LYS A 1 101 ? -2.222 -25.497 -23.702 1.00 53.94 101 LYS A N 1
ATOM 811 C CA . LYS A 1 101 ? -2.421 -26.498 -24.764 1.00 53.94 101 LYS A CA 1
ATOM 812 C C . LYS A 1 101 ? -2.487 -27.916 -24.186 1.00 53.94 101 LYS A C 1
ATOM 814 O O . LYS A 1 101 ? -3.389 -28.664 -24.558 1.00 53.94 101 LYS A O 1
ATOM 819 N N . ILE A 1 102 ? -1.639 -28.240 -23.205 1.00 56.88 102 ILE A N 1
ATOM 820 C CA . ILE A 1 102 ? -1.623 -29.558 -22.540 1.00 56.88 102 ILE A CA 1
ATOM 821 C C . ILE A 1 102 ? -2.938 -29.811 -21.783 1.00 56.88 102 ILE A C 1
ATOM 823 O O . ILE A 1 102 ? -3.553 -30.864 -21.951 1.00 56.88 102 ILE A O 1
ATOM 827 N N . LYS A 1 103 ? -3.458 -28.818 -21.042 1.00 56.53 103 LYS A N 1
ATOM 828 C CA . LYS A 1 103 ? -4.762 -28.944 -20.356 1.00 56.53 103 LYS A CA 1
ATOM 829 C C . LYS A 1 103 ? -5.936 -29.159 -21.322 1.00 56.53 103 LYS A C 1
ATOM 831 O O . LYS A 1 103 ? -6.861 -29.903 -21.002 1.00 56.53 103 LYS A O 1
ATOM 836 N N . LYS A 1 104 ? -5.906 -28.554 -22.518 1.00 56.47 104 LYS A N 1
ATOM 837 C CA . LYS A 1 104 ? -6.933 -28.793 -23.552 1.00 56.47 104 LYS A CA 1
ATOM 838 C C . LYS A 1 104 ? -6.809 -30.174 -24.202 1.00 56.47 104 LYS A C 1
ATOM 840 O O . LYS A 1 104 ? -7.839 -30.769 -24.513 1.00 56.47 104 LYS A O 1
ATOM 845 N N . ALA A 1 105 ? -5.592 -30.685 -24.385 1.00 57.12 105 ALA A N 1
ATOM 846 C CA . ALA A 1 105 ? -5.372 -32.039 -24.888 1.00 57.12 105 ALA A CA 1
ATOM 847 C C . ALA A 1 105 ? -5.879 -33.089 -23.884 1.00 57.12 105 ALA A C 1
ATOM 849 O O . ALA A 1 105 ? -6.689 -33.938 -24.250 1.00 57.12 105 ALA A O 1
ATOM 850 N N . ALA A 1 106 ? -5.531 -32.955 -22.600 1.00 57.28 106 ALA A N 1
ATOM 851 C CA . ALA A 1 106 ? -6.011 -33.848 -21.543 1.00 57.28 106 ALA A CA 1
ATOM 852 C C . ALA A 1 106 ? -7.550 -33.850 -21.417 1.00 57.28 106 ALA A C 1
ATOM 854 O O . ALA A 1 106 ? -8.163 -34.909 -21.289 1.00 57.28 106 ALA A O 1
ATOM 855 N N . GLY A 1 107 ? -8.197 -32.683 -21.539 1.00 57.59 107 GLY A N 1
ATOM 856 C CA . GLY A 1 107 ? -9.661 -32.565 -21.499 1.00 57.59 107 GLY A CA 1
ATOM 857 C C . GLY A 1 107 ? -10.401 -33.171 -22.704 1.00 57.59 107 GLY A C 1
ATOM 858 O O . GLY A 1 107 ? -11.568 -33.542 -22.578 1.00 57.59 107 GLY A O 1
ATOM 859 N N . LYS A 1 108 ? -9.752 -33.302 -23.872 1.00 57.59 108 LYS A N 1
ATOM 860 C CA . LYS A 1 108 ? -10.329 -34.010 -25.033 1.00 57.59 108 LYS A CA 1
ATOM 861 C C . LYS A 1 108 ? -10.237 -35.530 -24.878 1.00 57.59 108 LYS A C 1
ATOM 863 O O . LYS A 1 108 ? -11.187 -36.229 -25.225 1.00 57.59 108 LYS A O 1
ATOM 868 N N . VAL A 1 109 ? -9.141 -36.036 -24.311 1.00 58.03 109 VAL A N 1
ATOM 869 C CA . VAL A 1 109 ? -8.930 -37.482 -24.113 1.00 58.03 109 VAL A CA 1
ATOM 870 C C . VAL A 1 109 ? -9.920 -38.058 -23.091 1.00 58.03 109 VAL A C 1
ATOM 872 O O . VAL A 1 109 ? -10.447 -39.152 -23.291 1.00 58.03 109 VAL A O 1
ATOM 875 N N . THR A 1 110 ? -10.262 -37.311 -22.037 1.00 58.22 110 THR A N 1
ATOM 876 C CA . THR A 1 110 ? -11.251 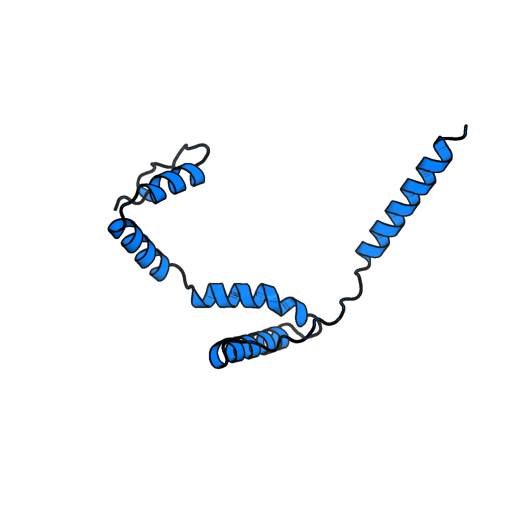-37.756 -21.036 1.00 58.22 110 THR A CA 1
ATOM 877 C C . THR A 1 110 ? -12.684 -37.777 -21.574 1.00 58.22 110 THR A C 1
ATOM 879 O O . THR A 1 110 ? -13.433 -38.702 -21.260 1.00 58.22 110 THR A O 1
ATOM 882 N N . LYS A 1 111 ? -13.065 -36.827 -22.442 1.00 55.50 111 LYS A N 1
ATOM 883 C CA . LYS A 1 111 ? -14.371 -36.854 -23.124 1.00 55.50 111 LYS A CA 1
ATOM 884 C C . LYS A 1 111 ? -14.488 -38.021 -24.109 1.00 55.50 111 LYS A C 1
ATOM 886 O O . LYS A 1 111 ? -15.513 -38.693 -24.111 1.00 55.50 111 LYS A O 1
ATOM 891 N N . ALA A 1 112 ? -13.435 -38.324 -24.871 1.00 54.09 112 ALA A N 1
ATOM 892 C CA . ALA A 1 112 ? -13.437 -39.455 -25.804 1.00 54.09 112 ALA A CA 1
ATOM 893 C C . ALA A 1 112 ? -13.553 -40.820 -25.092 1.00 54.09 112 ALA A C 1
ATOM 895 O O . ALA A 1 112 ? -14.237 -41.719 -25.578 1.00 54.09 112 ALA A O 1
ATOM 896 N N . LYS A 1 113 ? -12.944 -40.972 -23.906 1.00 52.47 113 LYS A N 1
ATOM 897 C CA . LYS A 1 113 ? -13.047 -42.205 -23.103 1.00 52.47 113 LYS A CA 1
ATOM 898 C C . LYS A 1 113 ? -14.437 -42.406 -22.483 1.00 52.47 113 LYS A C 1
ATOM 900 O O . LYS A 1 113 ? -14.852 -43.547 -22.305 1.00 52.47 113 LYS A O 1
ATOM 905 N N . LYS A 1 114 ? -15.159 -41.321 -22.172 1.00 52.00 114 LYS A N 1
ATOM 906 C CA . LYS A 1 114 ? -16.506 -41.386 -21.580 1.00 52.00 114 LYS A CA 1
ATOM 907 C C . LYS A 1 114 ? -17.573 -41.801 -22.602 1.00 52.00 114 LYS A C 1
ATOM 909 O O . LYS A 1 114 ? -18.461 -42.561 -22.249 1.00 52.00 114 LYS A O 1
ATOM 914 N N . VAL A 1 115 ? -17.430 -41.385 -23.864 1.00 52.75 115 VAL A N 1
ATOM 915 C CA . VAL A 1 115 ? -18.362 -41.740 -24.956 1.00 52.75 115 VAL A CA 1
ATOM 916 C C . VAL A 1 115 ? -18.258 -43.221 -25.356 1.00 52.75 115 VAL A C 1
ATOM 918 O O . VAL A 1 115 ? -19.261 -43.833 -25.697 1.00 52.75 115 VAL A O 1
ATOM 921 N N . LYS A 1 116 ? -17.076 -43.846 -25.249 1.00 49.56 116 LYS A N 1
ATOM 922 C CA . LYS A 1 116 ? -16.905 -45.281 -25.559 1.00 49.56 116 LYS A CA 1
ATOM 923 C C . LYS A 1 116 ? -17.432 -46.243 -24.483 1.00 49.56 116 LYS A C 1
ATOM 925 O O . LYS A 1 116 ? -17.511 -47.434 -24.750 1.00 49.56 116 LYS A O 1
ATOM 930 N N . LYS A 1 117 ? -17.757 -45.766 -23.275 1.00 49.25 117 LYS A N 1
ATOM 931 C CA . LYS A 1 117 ? -18.219 -46.620 -22.162 1.00 49.25 117 LYS A CA 1
ATOM 932 C C . LYS A 1 117 ? -19.744 -46.711 -22.028 1.00 49.25 117 LYS A C 1
ATOM 934 O O . LYS A 1 117 ? -20.210 -47.445 -21.171 1.00 49.25 117 LYS A O 1
ATOM 939 N N . THR A 1 118 ? -20.501 -45.973 -22.840 1.00 49.41 118 THR A N 1
ATOM 940 C CA . THR A 1 118 ? -21.977 -45.931 -22.798 1.00 49.41 118 THR A CA 1
ATOM 941 C C . THR A 1 118 ? -22.655 -46.690 -23.944 1.00 49.41 118 THR A C 1
ATOM 943 O O . THR A 1 118 ? -23.874 -46.684 -24.024 1.00 49.41 118 THR A O 1
ATOM 946 N N . HIS A 1 119 ? -21.888 -47.362 -24.808 1.00 42.66 119 HIS A N 1
ATOM 947 C CA . HIS A 1 119 ? -22.401 -48.311 -25.802 1.00 42.66 119 HIS A CA 1
ATOM 948 C C . HIS A 1 119 ? -21.624 -49.628 -25.710 1.00 42.66 119 HIS A C 1
ATOM 950 O O . HIS A 1 119 ? -20.778 -49.925 -26.555 1.00 42.66 119 HIS A O 1
ATOM 956 N N . LYS A 1 120 ? -21.872 -50.390 -24.647 1.00 37.84 120 LYS A N 1
ATOM 957 C CA . LYS A 1 120 ? -21.694 -51.840 -24.643 1.00 37.84 120 LYS A CA 1
ATOM 958 C C . LYS A 1 120 ? -22.610 -52.458 -23.602 1.00 37.84 120 LYS A C 1
ATOM 960 O O . LYS A 1 120 ? -22.714 -51.841 -22.520 1.00 37.84 120 LYS A O 1
#

Radius of gyration: 25.57 Å; Cα contacts (8 Å, |Δi|>4): 37; chains: 1; bounding box: 38×67×53 Å

Mean predicted aligned error: 15.78 Å

Solvent-accessible surface area (backbone atoms only — not comparable to full-atom values): 7363 Å² total; per-residue (Å²): 135,86,53,57,85,79,66,49,77,48,66,88,51,94,51,44,69,61,54,51,52,52,54,60,67,72,49,53,72,71,58,49,51,54,51,50,57,51,45,60,72,74,46,58,65,72,57,53,53,48,53,52,48,46,68,71,49,49,71,54,36,66,90,43,56,71,74,57,30,52,51,55,51,50,51,51,52,52,42,28,72,75,64,77,56,64,90,73,78,78,61,68,82,72,78,81,53,71,68,62,54,53,56,53,52,55,58,50,54,55,53,57,58,56,63,63,68,77,73,122